Protein AF-A0AA38CP24-F1 (afdb_monomer_lite)

Organism: Taxus chinensis (NCBI:txid29808)

Structure (mmCIF, N/CA/C/O backbone):
data_AF-A0AA38CP24-F1
#
_entry.id   AF-A0AA38CP24-F1
#
loop_
_atom_site.group_PDB
_atom_site.id
_atom_site.type_symbol
_atom_site.label_atom_id
_atom_site.label_alt_id
_atom_site.label_comp_id
_atom_site.label_asym_id
_atom_site.label_entity_id
_atom_site.label_seq_id
_atom_site.pdbx_PDB_ins_code
_atom_site.Cartn_x
_atom_site.Cartn_y
_atom_site.Cartn_z
_atom_site.occupancy
_atom_site.B_iso_or_equiv
_atom_site.auth_seq_id
_atom_site.auth_comp_id
_atom_site.auth_asym_id
_atom_site.auth_atom_id
_atom_site.pdbx_PDB_model_num
ATOM 1 N N . MET A 1 1 ? 7.403 5.533 -23.153 1.00 70.25 1 MET A N 1
ATOM 2 C CA . MET A 1 1 ? 7.318 5.745 -21.688 1.00 70.25 1 MET A CA 1
ATOM 3 C C . MET A 1 1 ? 7.457 4.397 -21.000 1.00 70.25 1 MET A C 1
ATOM 5 O O . MET A 1 1 ? 6.746 3.480 -21.398 1.00 70.25 1 MET A O 1
ATOM 9 N N . LEU A 1 2 ? 8.378 4.280 -20.036 1.00 82.81 2 LEU A N 1
ATOM 10 C CA . LEU A 1 2 ? 8.836 3.030 -19.403 1.00 82.81 2 LEU A CA 1
ATOM 11 C C . LEU A 1 2 ? 7.696 2.059 -19.033 1.00 82.81 2 LEU A C 1
ATOM 13 O O . LEU A 1 2 ? 7.741 0.897 -19.418 1.00 82.81 2 LEU A O 1
ATOM 17 N N . ASN A 1 3 ? 6.613 2.560 -18.431 1.00 84.25 3 ASN A N 1
ATOM 18 C CA . ASN A 1 3 ? 5.454 1.756 -18.007 1.00 84.25 3 ASN A CA 1
ATOM 19 C C . ASN A 1 3 ? 4.706 1.020 -19.136 1.00 84.25 3 ASN A C 1
ATOM 21 O O . ASN A 1 3 ? 3.945 0.097 -18.864 1.00 84.25 3 ASN A O 1
ATOM 25 N N . LYS A 1 4 ? 4.863 1.437 -20.401 1.00 85.62 4 LYS A N 1
ATOM 26 C CA . LYS A 1 4 ? 4.278 0.726 -21.554 1.00 85.62 4 LYS A CA 1
ATOM 27 C C . LYS A 1 4 ? 5.137 -0.463 -22.004 1.00 85.62 4 LYS A C 1
ATOM 29 O O . LYS A 1 4 ? 4.615 -1.346 -22.670 1.00 85.62 4 LYS A O 1
ATOM 34 N N . ALA A 1 5 ? 6.429 -0.454 -21.671 1.00 84.19 5 ALA A N 1
ATOM 35 C CA . ALA A 1 5 ? 7.398 -1.486 -22.040 1.00 84.19 5 ALA A CA 1
ATOM 36 C C . ALA A 1 5 ? 7.662 -2.491 -20.903 1.00 84.19 5 ALA A C 1
ATOM 38 O O . ALA A 1 5 ? 8.286 -3.523 -21.132 1.00 84.19 5 ALA A O 1
ATOM 39 N N . THR A 1 6 ? 7.203 -2.206 -19.681 1.00 86.06 6 THR A N 1
ATOM 40 C CA . THR A 1 6 ? 7.311 -3.121 -18.543 1.00 86.06 6 THR A CA 1
ATOM 41 C C . THR A 1 6 ? 6.164 -4.132 -18.531 1.00 86.06 6 THR A C 1
ATOM 43 O O . THR A 1 6 ? 5.022 -3.828 -18.885 1.00 86.06 6 THR A O 1
ATOM 46 N N . ILE A 1 7 ? 6.461 -5.362 -18.103 1.00 88.75 7 ILE A N 1
ATOM 47 C CA . ILE A 1 7 ? 5.436 -6.385 -17.877 1.00 88.75 7 ILE A CA 1
ATOM 48 C C . ILE A 1 7 ? 4.555 -5.911 -16.720 1.00 88.75 7 ILE A C 1
ATOM 50 O O . ILE A 1 7 ? 5.043 -5.625 -15.627 1.00 88.75 7 ILE A O 1
ATOM 54 N N . LYS A 1 8 ? 3.242 -5.827 -16.956 1.00 85.06 8 LYS A N 1
ATOM 55 C CA . LYS A 1 8 ? 2.286 -5.458 -15.909 1.00 85.06 8 LYS A CA 1
ATOM 56 C C . LYS A 1 8 ? 2.283 -6.526 -14.819 1.00 85.06 8 LYS A C 1
ATOM 58 O O . LYS A 1 8 ? 1.904 -7.666 -15.082 1.00 85.06 8 LYS A O 1
ATOM 63 N N . ASN A 1 9 ? 2.632 -6.134 -13.598 1.00 83.75 9 ASN A N 1
ATOM 64 C CA . ASN A 1 9 ? 2.398 -6.964 -12.426 1.00 83.75 9 ASN A CA 1
ATOM 65 C C . ASN A 1 9 ? 0.879 -7.126 -12.223 1.00 83.75 9 ASN A C 1
ATOM 67 O O . ASN A 1 9 ? 0.158 -6.131 -12.152 1.00 83.75 9 ASN A O 1
ATOM 71 N N . ARG A 1 10 ? 0.393 -8.370 -12.168 1.00 83.75 10 ARG A N 1
ATOM 72 C CA . ARG A 1 10 ? -1.026 -8.711 -11.958 1.00 83.75 10 ARG A CA 1
ATOM 73 C C . ARG A 1 10 ? -1.238 -9.350 -10.591 1.00 83.75 10 ARG A C 1
ATOM 75 O O . ARG A 1 10 ? -1.843 -10.412 -10.483 1.00 83.75 10 ARG A O 1
ATOM 82 N N . TYR A 1 11 ? -0.719 -8.711 -9.553 1.00 87.44 11 TYR A N 1
ATOM 83 C CA . TYR A 1 11 ? -1.057 -9.109 -8.196 1.00 87.44 11 TYR A CA 1
ATOM 84 C C . TYR A 1 11 ? -2.504 -8.686 -7.889 1.00 87.44 11 TYR A C 1
ATOM 86 O O . TYR A 1 11 ? -2.842 -7.524 -8.139 1.00 87.44 11 TYR A O 1
ATOM 94 N N . PRO A 1 12 ? -3.373 -9.587 -7.396 1.00 87.38 12 PRO A N 1
ATOM 95 C CA . PRO A 1 12 ? -4.737 -9.222 -7.047 1.00 87.38 12 PRO A CA 1
ATOM 96 C C . PRO A 1 12 ? -4.704 -8.260 -5.858 1.00 87.38 12 PRO A C 1
ATOM 98 O O . PRO A 1 12 ? -4.217 -8.600 -4.781 1.00 87.38 12 PRO A O 1
ATOM 101 N N . LEU A 1 13 ? -5.201 -7.042 -6.064 1.00 90.25 13 LEU A N 1
ATOM 102 C CA . LEU A 1 13 ? -5.424 -6.108 -4.968 1.00 90.25 13 LEU A CA 1
ATOM 103 C C . LEU A 1 13 ? -6.816 -6.374 -4.379 1.00 90.25 13 LEU A C 1
ATOM 105 O O . LEU A 1 13 ? -7.771 -6.493 -5.153 1.00 90.25 13 LEU A O 1
ATOM 109 N N . PRO A 1 14 ? -6.942 -6.485 -3.044 1.00 88.62 14 PRO A N 1
ATOM 110 C CA . PRO A 1 14 ? -8.238 -6.663 -2.398 1.00 88.62 14 PRO A CA 1
ATOM 111 C C . PRO A 1 14 ? -9.135 -5.451 -2.661 1.00 88.62 14 PRO A C 1
ATOM 113 O O . PRO A 1 14 ? -8.646 -4.328 -2.841 1.00 88.62 14 PRO A O 1
ATOM 116 N N . ARG A 1 15 ? -10.455 -5.666 -2.684 1.00 93.12 15 ARG A N 1
ATOM 117 C CA . ARG A 1 15 ? -11.395 -4.548 -2.782 1.00 93.12 15 ARG A CA 1
ATOM 118 C C . ARG A 1 15 ? -11.416 -3.802 -1.457 1.00 93.12 15 ARG A C 1
ATOM 120 O O . ARG A 1 15 ? -11.180 -4.371 -0.395 1.00 93.12 15 ARG A O 1
ATOM 127 N N . ILE A 1 16 ? -11.716 -2.511 -1.531 1.00 91.81 16 ILE A N 1
ATOM 128 C CA . ILE A 1 16 ? -11.759 -1.665 -0.341 1.00 91.81 16 ILE A CA 1
ATOM 129 C C . ILE A 1 16 ? -12.814 -2.144 0.671 1.00 91.81 16 ILE A C 1
ATOM 131 O O . ILE A 1 16 ? -12.553 -2.118 1.869 1.00 91.81 16 ILE A O 1
ATOM 135 N N . ASP A 1 17 ? -13.950 -2.653 0.188 1.00 93.50 17 ASP A N 1
ATOM 136 C CA . ASP A 1 17 ? -15.018 -3.206 1.027 1.00 93.50 17 ASP A CA 1
ATOM 137 C C . ASP A 1 17 ? -14.536 -4.445 1.799 1.00 93.50 17 ASP A C 1
ATOM 139 O O . ASP A 1 17 ? -14.727 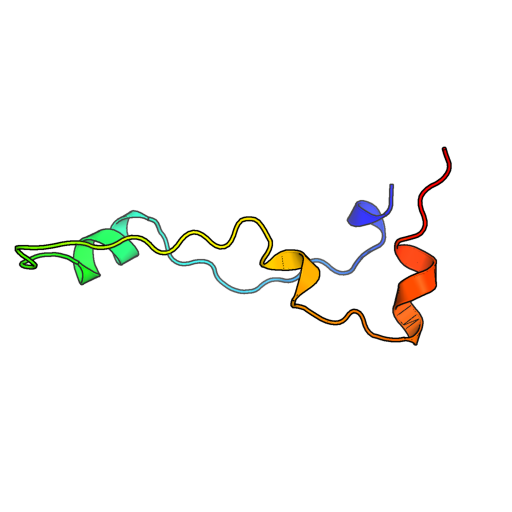-4.524 3.010 1.00 93.50 17 ASP A O 1
ATOM 143 N N . ASP A 1 18 ? -13.805 -5.347 1.128 1.00 91.56 18 ASP A N 1
ATOM 144 C CA . ASP A 1 18 ? -13.241 -6.554 1.746 1.00 91.56 18 ASP A CA 1
ATOM 145 C C . ASP A 1 18 ? -12.275 -6.196 2.891 1.00 91.56 18 ASP A C 1
ATOM 147 O O . ASP A 1 18 ? -12.267 -6.845 3.937 1.00 91.56 18 ASP A O 1
ATOM 151 N N . LEU A 1 19 ? -11.472 -5.139 2.713 1.00 90.62 19 LEU A N 1
ATOM 152 C CA . LEU A 1 19 ? -10.547 -4.648 3.740 1.00 90.62 19 LEU A CA 1
ATOM 153 C C . LEU A 1 19 ? -11.288 -4.069 4.953 1.00 90.62 19 LEU A C 1
ATOM 155 O O . LEU A 1 19 ? -10.887 -4.304 6.092 1.00 90.62 19 LEU A O 1
ATOM 159 N N . PHE A 1 20 ? -12.368 -3.315 4.732 1.00 89.69 20 PHE A N 1
ATOM 160 C CA . PHE A 1 20 ? -13.154 -2.739 5.823 1.00 89.69 20 PHE A CA 1
ATOM 161 C C . PHE A 1 20 ? -13.972 -3.788 6.576 1.00 89.69 20 PHE A C 1
ATOM 163 O O . PHE A 1 20 ? -14.101 -3.694 7.798 1.00 89.69 20 PHE A O 1
ATOM 170 N N . ASP A 1 21 ? -14.466 -4.814 5.886 1.00 92.62 21 ASP A N 1
ATOM 171 C CA . ASP A 1 21 ? -15.165 -5.925 6.528 1.00 92.62 21 ASP A CA 1
ATOM 172 C C . ASP A 1 21 ? -14.249 -6.707 7.476 1.00 92.62 21 ASP A C 1
ATOM 174 O O . ASP A 1 21 ? -14.680 -7.080 8.567 1.00 92.62 21 ASP A O 1
ATOM 178 N N . GLN A 1 22 ? -12.967 -6.867 7.130 1.00 88.38 22 GLN A N 1
ATOM 179 C CA . GLN A 1 22 ? -11.960 -7.471 8.015 1.00 88.38 22 GLN A CA 1
ATOM 180 C C . GLN A 1 22 ? -11.679 -6.644 9.275 1.00 88.38 22 GLN A C 1
ATOM 182 O O . GLN A 1 22 ? -11.267 -7.185 10.299 1.00 88.38 22 GLN A O 1
ATOM 187 N N . MET A 1 23 ? -11.882 -5.331 9.202 1.00 88.50 23 MET A N 1
ATOM 188 C CA . MET A 1 23 ? -11.633 -4.393 10.296 1.00 88.50 23 MET A CA 1
ATOM 189 C C . MET A 1 23 ? -12.857 -4.201 11.204 1.00 88.50 23 MET A C 1
ATOM 191 O O . MET A 1 23 ? -12.763 -3.549 12.247 1.00 88.50 23 MET A O 1
ATOM 195 N N . ARG A 1 24 ? -14.008 -4.777 10.836 1.00 91.69 24 ARG A N 1
ATOM 196 C CA . ARG A 1 24 ? -15.267 -4.648 11.574 1.00 91.69 24 ARG A CA 1
ATOM 197 C C . ARG A 1 24 ? -15.122 -5.172 13.007 1.00 91.69 24 ARG A C 1
ATOM 199 O O . ARG A 1 24 ? -14.639 -6.274 13.240 1.00 91.69 24 ARG A O 1
ATOM 206 N N . GLY A 1 25 ? -15.599 -4.389 13.974 1.00 90.31 25 GLY A N 1
ATOM 207 C CA . GLY A 1 25 ? -15.580 -4.755 15.395 1.00 90.31 25 GLY A CA 1
ATOM 208 C C . GLY A 1 25 ? -14.322 -4.323 16.153 1.00 90.31 25 GLY A C 1
ATOM 209 O O . GLY A 1 25 ? -14.289 -4.447 17.376 1.00 90.31 25 GLY A O 1
ATOM 210 N N . ALA A 1 26 ? -13.320 -3.758 15.473 1.00 92.12 26 ALA A N 1
ATOM 211 C CA . ALA A 1 26 ? -12.220 -3.085 16.150 1.00 92.12 26 ALA A CA 1
ATOM 212 C C . ALA A 1 26 ? -12.674 -1.724 16.708 1.00 92.12 26 ALA A C 1
ATOM 214 O O . ALA A 1 26 ? -13.379 -0.953 16.053 1.00 92.12 26 ALA A O 1
ATOM 215 N N . SER A 1 27 ? -12.255 -1.427 17.937 1.00 92.12 27 SER A N 1
ATOM 216 C CA . SER A 1 27 ? -12.543 -0.164 18.630 1.00 92.12 27 SER A CA 1
ATOM 217 C C . SER A 1 27 ? -11.457 0.894 18.425 1.00 92.12 27 SER A C 1
ATOM 219 O O . SER A 1 27 ? -11.710 2.082 18.613 1.00 92.12 27 SER A O 1
ATOM 221 N N . VAL A 1 28 ? -10.251 0.474 18.038 1.00 93.75 28 VAL A N 1
ATOM 222 C CA . VAL A 1 28 ? -9.081 1.336 17.850 1.00 93.75 28 VAL A CA 1
ATOM 223 C C . VAL A 1 28 ? -8.383 0.957 16.551 1.00 93.75 28 VAL A C 1
ATOM 225 O O . VAL A 1 28 ? -8.179 -0.223 16.269 1.00 93.75 28 VAL A O 1
ATOM 228 N N . TYR A 1 29 ? -7.974 1.972 15.794 1.00 91.06 29 TYR A N 1
ATOM 229 C CA . TYR A 1 29 ? -7.257 1.822 14.533 1.00 91.06 29 TYR A CA 1
ATOM 230 C C . TYR A 1 29 ? -5.944 2.592 14.572 1.00 91.06 29 TYR A C 1
ATOM 232 O O . TYR A 1 29 ? -5.869 3.693 15.118 1.00 91.06 29 TYR A O 1
ATOM 240 N N . SER A 1 30 ? -4.918 2.036 13.939 1.00 92.00 30 SER A N 1
ATOM 241 C CA . SER A 1 30 ? -3.658 2.718 13.670 1.00 92.00 30 SER A CA 1
ATOM 242 C C . SER A 1 30 ? -3.327 2.602 12.186 1.00 92.00 30 SER A C 1
ATOM 244 O O . SER A 1 30 ? -3.687 1.632 11.519 1.00 92.00 30 SER A O 1
ATOM 246 N N . LYS A 1 31 ? -2.664 3.625 11.647 1.00 91.19 31 LYS A N 1
ATOM 247 C CA . LYS A 1 31 ? -2.205 3.654 10.260 1.00 91.19 31 LYS A CA 1
ATOM 248 C C . LYS A 1 31 ? -0.697 3.815 10.254 1.00 91.19 31 LYS A C 1
ATOM 250 O O . LYS A 1 31 ? -0.166 4.714 10.900 1.00 91.19 31 LYS A O 1
ATOM 255 N N . ILE A 1 32 ? -0.031 2.978 9.473 1.00 92.69 32 ILE A N 1
ATOM 256 C CA . ILE A 1 32 ? 1.392 3.111 9.178 1.00 92.69 32 ILE A CA 1
ATOM 257 C C . ILE A 1 32 ? 1.512 3.782 7.811 1.00 92.69 32 ILE A C 1
ATOM 259 O O . ILE A 1 32 ? 0.862 3.362 6.852 1.00 92.69 32 ILE A O 1
ATOM 263 N N . ASP A 1 33 ? 2.318 4.837 7.725 1.00 90.00 33 ASP A N 1
ATOM 264 C CA . ASP A 1 33 ? 2.628 5.493 6.458 1.00 90.00 33 ASP A CA 1
ATOM 265 C C . ASP A 1 33 ? 3.957 4.979 5.896 1.00 90.00 33 ASP A C 1
ATOM 267 O O . ASP A 1 33 ? 4.977 4.961 6.583 1.00 90.00 33 ASP A O 1
ATOM 271 N N . LEU A 1 34 ? 3.937 4.566 4.628 1.00 87.88 34 LEU A N 1
ATOM 272 C CA . LEU A 1 34 ? 5.099 4.054 3.902 1.00 87.88 34 LEU A CA 1
ATOM 273 C C . LEU A 1 34 ? 5.453 4.971 2.725 1.00 87.88 34 LEU A C 1
ATOM 275 O O . LEU A 1 34 ? 5.758 4.488 1.635 1.00 87.88 34 LEU A O 1
ATOM 279 N N . ARG A 1 35 ? 5.437 6.299 2.919 1.00 90.00 35 ARG A N 1
ATOM 280 C CA . ARG A 1 35 ? 5.777 7.279 1.867 1.00 90.00 35 ARG A CA 1
ATOM 281 C C . ARG A 1 35 ? 7.103 6.982 1.156 1.00 90.00 35 ARG A C 1
ATOM 283 O O . ARG A 1 35 ? 7.208 7.192 -0.048 1.00 90.00 35 ARG A O 1
ATOM 290 N N . SER A 1 36 ? 8.092 6.460 1.881 1.00 88.06 36 SER A N 1
ATOM 291 C CA . SER A 1 36 ? 9.406 6.077 1.339 1.00 88.06 36 SER A CA 1
ATOM 292 C C . SER A 1 36 ? 9.521 4.591 0.977 1.00 88.06 36 SER A C 1
ATOM 294 O O . SER A 1 36 ? 10.616 4.126 0.670 1.00 88.06 36 SER A O 1
ATOM 296 N N . GLY A 1 37 ? 8.423 3.830 1.010 1.00 88.00 37 GLY A N 1
ATOM 297 C CA . GLY A 1 37 ? 8.424 2.373 0.841 1.00 88.00 37 GLY A CA 1
ATOM 298 C C . GLY A 1 37 ? 9.023 1.915 -0.489 1.00 88.00 37 GLY A C 1
ATOM 299 O O . GLY A 1 37 ? 9.747 0.924 -0.529 1.00 88.00 37 GLY A O 1
ATOM 300 N N . TYR A 1 38 ? 8.831 2.688 -1.562 1.00 86.06 38 TYR A N 1
ATOM 301 C CA . TYR A 1 38 ? 9.427 2.386 -2.866 1.00 86.06 38 TYR A CA 1
ATOM 302 C C . TYR A 1 38 ? 10.962 2.436 -2.867 1.00 86.06 38 TYR A C 1
ATOM 304 O O . TYR A 1 38 ? 11.577 1.694 -3.621 1.00 86.06 38 TYR A O 1
ATOM 312 N N . HIS A 1 39 ? 11.589 3.246 -2.007 1.00 84.19 39 HIS A N 1
ATOM 313 C CA . HIS A 1 39 ? 13.053 3.327 -1.904 1.00 84.19 39 HIS A CA 1
ATOM 314 C C . HIS A 1 39 ? 13.663 2.193 -1.070 1.00 84.19 39 HIS A C 1
ATOM 316 O O . HIS A 1 39 ? 14.870 1.977 -1.114 1.00 84.19 39 HIS A O 1
ATOM 322 N N . GLN A 1 40 ? 12.846 1.479 -0.290 1.00 88.00 40 GLN A N 1
ATOM 323 C CA . GLN A 1 40 ? 13.297 0.338 0.510 1.00 88.00 40 GLN A CA 1
ATOM 324 C C . GLN A 1 40 ? 13.359 -0.952 -0.320 1.00 88.00 40 GLN A C 1
ATOM 326 O O . GLN A 1 40 ? 14.077 -1.887 0.036 1.00 88.00 40 GLN A O 1
ATOM 331 N N . LEU A 1 41 ? 12.626 -1.003 -1.437 1.00 86.06 41 LEU A N 1
ATOM 332 C CA . LEU A 1 41 ? 12.646 -2.125 -2.366 1.00 86.06 41 LEU A CA 1
ATOM 333 C C . LEU A 1 41 ? 13.837 -1.992 -3.317 1.00 86.06 41 LEU A C 1
ATOM 335 O O . LEU A 1 41 ? 13.934 -1.043 -4.092 1.00 86.06 41 LEU A O 1
ATOM 339 N N . ARG A 1 42 ? 14.742 -2.973 -3.275 1.00 88.19 42 ARG A N 1
ATOM 340 C CA . ARG A 1 42 ? 15.874 -3.031 -4.204 1.00 88.19 42 ARG A CA 1
ATOM 341 C C . ARG A 1 42 ? 15.388 -3.407 -5.602 1.00 88.19 42 ARG A C 1
ATOM 343 O O . ARG A 1 42 ? 14.682 -4.400 -5.774 1.00 88.19 42 ARG A O 1
ATOM 350 N N . ILE A 1 43 ? 15.805 -2.628 -6.594 1.00 88.12 43 ILE A N 1
ATOM 351 C CA . ILE A 1 43 ? 15.648 -2.971 -8.009 1.00 88.12 43 ILE A CA 1
ATOM 352 C C . ILE A 1 43 ? 16.701 -4.032 -8.346 1.00 88.12 43 ILE A C 1
ATOM 354 O O . ILE A 1 43 ? 17.806 -4.008 -7.804 1.00 88.12 43 ILE A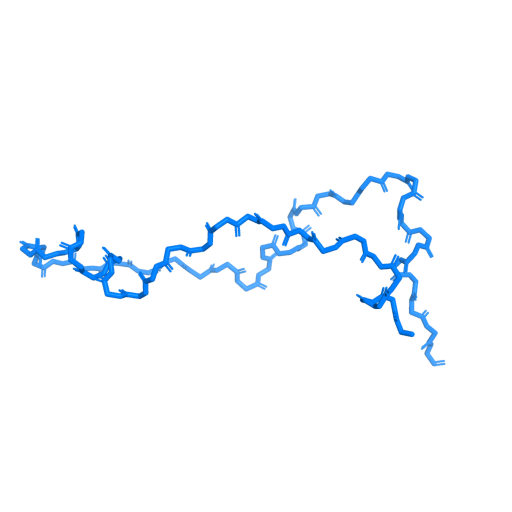 O 1
ATOM 358 N N . LYS A 1 44 ? 16.361 -4.986 -9.217 1.00 89.44 44 LYS A N 1
ATOM 359 C CA . LYS A 1 44 ? 17.342 -5.951 -9.725 1.00 89.44 44 LYS A CA 1
ATOM 360 C C . LYS A 1 44 ? 18.431 -5.217 -10.505 1.00 89.44 44 LYS A C 1
ATOM 362 O O . LYS A 1 44 ? 18.108 -4.336 -11.294 1.00 89.44 44 LYS A O 1
ATOM 367 N N . GLU A 1 45 ? 19.688 -5.622 -10.345 1.00 87.62 45 GLU A N 1
ATOM 368 C CA . GLU A 1 45 ? 20.841 -4.967 -10.986 1.00 87.62 45 GLU A CA 1
ATOM 369 C C . GLU A 1 45 ? 20.657 -4.801 -12.508 1.00 87.62 45 GLU A C 1
ATOM 371 O O . GLU A 1 45 ? 20.888 -3.733 -13.071 1.00 8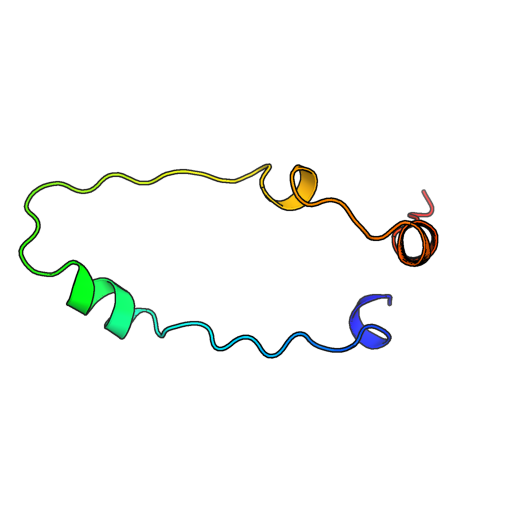7.62 45 GLU A O 1
ATOM 376 N N . GLU A 1 46 ? 20.117 -5.834 -13.162 1.00 89.00 46 GLU A N 1
ATOM 377 C CA . GLU A 1 46 ? 19.808 -5.858 -14.597 1.00 89.00 46 GLU A CA 1
ATOM 378 C C . GLU A 1 46 ? 18.767 -4.814 -15.040 1.00 89.00 46 GLU A C 1
ATOM 380 O O . GLU A 1 46 ? 18.733 -4.448 -16.210 1.00 89.00 46 GLU A O 1
ATOM 385 N N . ASP A 1 47 ? 17.935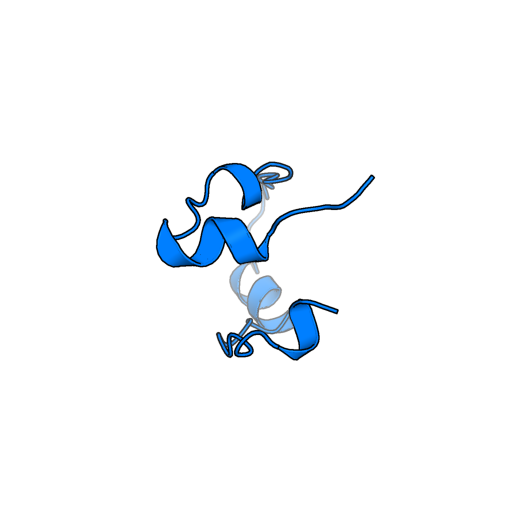 -4.307 -14.130 1.00 85.50 47 ASP A N 1
ATOM 386 C CA . ASP A 1 47 ? 16.833 -3.388 -14.423 1.00 85.50 47 ASP A CA 1
ATOM 387 C C . ASP A 1 47 ? 17.127 -1.932 -14.021 1.00 85.50 47 ASP A C 1
ATOM 389 O O . ASP A 1 47 ? 16.370 -1.038 -14.403 1.00 85.50 47 ASP A O 1
ATOM 393 N N . ILE A 1 48 ? 18.235 -1.654 -13.318 1.00 85.19 48 ILE A N 1
ATOM 394 C CA . ILE A 1 48 ? 18.594 -0.301 -12.840 1.00 85.19 48 ILE A CA 1
ATOM 395 C C . ILE A 1 48 ? 18.691 0.703 -14.000 1.00 85.19 48 ILE A C 1
ATOM 397 O O . ILE A 1 48 ? 18.175 1.819 -13.925 1.00 85.19 48 ILE A O 1
ATOM 401 N N . HIS A 1 49 ? 19.285 0.297 -15.125 1.00 84.88 49 HIS A N 1
ATOM 402 C CA . HIS A 1 49 ? 19.429 1.153 -16.308 1.00 84.88 49 HIS A CA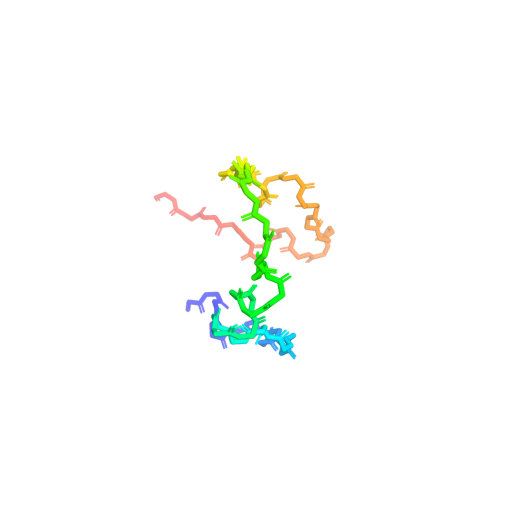 1
ATOM 403 C C . HIS A 1 49 ? 18.080 1.521 -16.962 1.00 84.88 49 HIS A C 1
ATOM 405 O O . HIS A 1 49 ? 17.989 2.495 -17.713 1.00 84.88 49 HIS A O 1
ATOM 411 N N . LYS A 1 50 ? 17.003 0.773 -16.682 1.00 85.06 50 LYS A N 1
ATOM 412 C CA . LYS A 1 50 ? 15.659 1.066 -17.203 1.00 85.06 50 LYS A CA 1
ATOM 413 C C . LYS A 1 50 ? 14.981 2.189 -16.420 1.00 85.06 50 LYS A C 1
ATOM 415 O O . LYS A 1 50 ? 14.073 2.820 -16.951 1.00 85.06 50 LYS A O 1
ATOM 420 N N . THR A 1 51 ? 15.431 2.468 -15.194 1.00 82.75 51 THR A N 1
ATOM 421 C CA . THR A 1 51 ? 14.875 3.508 -14.313 1.00 82.75 51 THR A CA 1
ATOM 422 C C . THR A 1 51 ? 15.609 4.849 -14.399 1.00 82.75 51 THR A C 1
ATOM 424 O O . THR A 1 51 ? 15.375 5.730 -13.578 1.00 82.75 51 THR A O 1
ATOM 427 N N . THR A 1 52 ? 16.500 5.023 -15.379 1.00 78.94 52 THR A N 1
ATOM 428 C CA . THR A 1 52 ? 17.268 6.262 -15.565 1.00 78.94 52 THR A CA 1
ATOM 429 C C . THR A 1 52 ? 16.365 7.428 -15.977 1.00 78.94 52 THR A C 1
ATOM 431 O O . THR A 1 52 ? 15.557 7.303 -16.900 1.00 78.94 52 THR A O 1
ATOM 434 N N . PHE A 1 53 ? 16.536 8.587 -15.339 1.00 78.44 53 PHE A N 1
ATOM 435 C CA . PHE A 1 53 ? 15.882 9.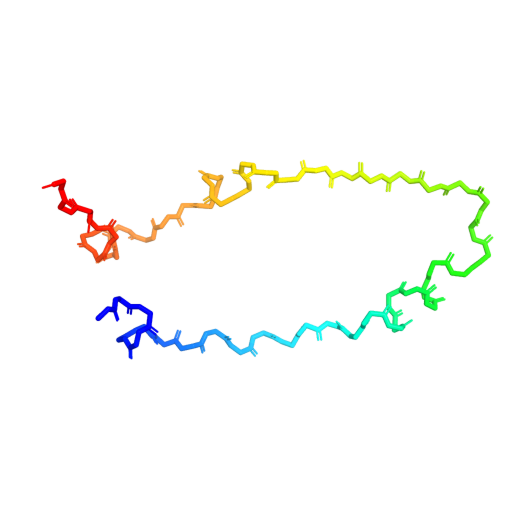837 -15.730 1.00 78.44 53 PHE A CA 1
ATOM 436 C C . PHE A 1 53 ? 16.851 10.698 -16.550 1.00 78.44 53 PHE A C 1
ATOM 438 O O . PHE A 1 53 ? 18.047 10.731 -16.268 1.00 78.44 53 PHE A O 1
ATOM 445 N N . ARG A 1 54 ? 16.339 11.399 -17.565 1.00 71.19 54 ARG A N 1
ATOM 446 C CA . ARG A 1 54 ? 17.038 12.530 -18.192 1.00 71.19 54 ARG A CA 1
ATOM 447 C C . ARG A 1 54 ? 16.469 13.814 -17.595 1.00 71.19 54 ARG A C 1
ATOM 449 O O . ARG A 1 54 ? 15.245 13.932 -17.537 1.00 71.19 54 ARG A O 1
ATOM 456 N N . THR A 1 55 ? 17.343 14.707 -17.143 1.00 61.66 55 THR A N 1
ATOM 457 C CA . THR A 1 55 ? 16.990 16.053 -16.669 1.00 61.66 55 THR A CA 1
ATOM 458 C C . THR A 1 55 ? 16.817 17.011 -17.838 1.00 61.66 55 THR A C 1
ATOM 460 O O . THR A 1 55 ? 17.535 16.824 -18.849 1.00 61.66 55 THR A O 1
#

pLDDT: mean 86.89, std 5.82, range [61.66, 93.75]

InterPro domains:
  IPR043128 Reverse transcriptase/Diguanylate cyclase domain [G3DSA:3.30.70.270] (11-38)
  IPR043502 DNA/RNA polymerase superfamily [SSF56672] (2-55)
  IPR053134 RNA-directed DNA polymerase homolog [PTHR24559] (2-55)

Secondary structure (DSSP, 8-state):
-GGGTSPPP-PPPPPHHHHHHHHTT-S-------TTHHHHSPPPGGGGGGGPPP-

Sequence (55 aa):
MLNKATIKNRYPLPRIDDLFDQMRGASVYSKIDLRSGYHQLRIKEEDIHKTTFRT

Radius of gyration: 17.39 Å; chains: 1; bounding box: 36×25×41 Å

Foldseek 3Di:
DLVVVDDDDPDDDDDPVVVVVVVPPDPDDDDDDPVVVVVVDDDDPVCPVSPDDDD